Protein AF-A0A0G1KXM8-F1 (afdb_monomer_lite)

Structure (mmCIF, N/CA/C/O backbone):
data_AF-A0A0G1KXM8-F1
#
_entry.id   AF-A0A0G1KXM8-F1
#
loop_
_atom_site.group_PDB
_atom_site.id
_atom_site.type_symbol
_atom_site.label_atom_id
_atom_site.label_alt_id
_atom_site.label_comp_id
_atom_site.label_asym_id
_atom_site.label_entity_id
_atom_site.label_seq_id
_atom_site.pdbx_PDB_ins_code
_atom_site.Cartn_x
_atom_site.Cartn_y
_atom_site.Cartn_z
_atom_site.occupancy
_atom_site.B_iso_or_equiv
_atom_site.auth_seq_id
_atom_site.auth_comp_id
_atom_site.auth_asym_id
_atom_site.auth_atom_id
_atom_site.pdbx_PDB_model_num
ATOM 1 N N . MET A 1 1 ? -23.258 -1.945 21.675 1.00 54.22 1 MET A N 1
ATOM 2 C CA . MET A 1 1 ? -22.284 -1.591 22.729 1.00 54.22 1 MET A CA 1
ATOM 3 C C . MET A 1 1 ? -21.136 -0.876 22.047 1.00 54.22 1 MET A C 1
ATOM 5 O O . MET A 1 1 ? -20.570 -1.461 21.127 1.00 54.22 1 MET A O 1
ATOM 9 N N . LYS A 1 2 ? -20.803 0.362 22.432 1.00 62.56 2 LYS A N 1
ATOM 10 C CA . LYS A 1 2 ? -19.573 1.004 21.948 1.00 62.56 2 LYS A CA 1
ATOM 11 C C . LYS A 1 2 ? -18.373 0.253 22.531 1.00 62.56 2 LYS A C 1
ATOM 13 O O . LYS A 1 2 ? -17.933 0.505 23.648 1.00 62.56 2 LYS A O 1
ATOM 18 N N . ASN A 1 3 ? -17.870 -0.733 21.793 1.00 77.88 3 ASN A N 1
ATOM 19 C CA . ASN A 1 3 ? -16.736 -1.538 22.229 1.00 77.88 3 ASN A CA 1
ATOM 20 C C . ASN A 1 3 ? -15.445 -0.738 22.018 1.00 77.88 3 ASN A C 1
ATOM 22 O O . ASN A 1 3 ? -14.808 -0.839 20.971 1.00 77.88 3 ASN A O 1
ATOM 26 N N . ALA A 1 4 ? -15.041 0.043 23.024 1.00 83.06 4 ALA A N 1
ATOM 27 C CA . ALA A 1 4 ? -13.828 0.867 22.976 1.00 83.06 4 ALA A CA 1
ATOM 28 C C . ALA A 1 4 ? -12.575 0.064 22.572 1.00 83.06 4 ALA A C 1
ATOM 30 O O . ALA A 1 4 ? -11.737 0.555 21.821 1.00 83.06 4 ALA A O 1
ATOM 31 N N . ARG A 1 5 ? -12.482 -1.209 22.985 1.00 88.44 5 ARG A N 1
ATOM 32 C CA . ARG A 1 5 ? -11.411 -2.125 22.555 1.00 88.44 5 ARG A CA 1
ATOM 33 C C . ARG A 1 5 ? -11.385 -2.337 21.038 1.00 88.44 5 ARG A C 1
ATOM 35 O O . ARG A 1 5 ? -10.319 -2.251 20.441 1.00 88.44 5 ARG A O 1
ATOM 42 N N . VAL A 1 6 ? -12.544 -2.548 20.412 1.00 88.69 6 VAL A N 1
ATOM 43 C CA . VAL A 1 6 ? -12.657 -2.742 18.954 1.00 88.69 6 VAL A CA 1
ATOM 44 C C . VAL A 1 6 ? -12.269 -1.464 18.214 1.00 88.69 6 VAL A C 1
ATOM 46 O O . VAL A 1 6 ? -11.525 -1.527 17.242 1.00 88.69 6 VAL A O 1
ATOM 49 N N . TYR A 1 7 ? -12.694 -0.298 18.709 1.00 91.31 7 TYR A N 1
ATOM 50 C CA . TYR A 1 7 ? -12.282 0.997 18.160 1.00 91.31 7 TYR A CA 1
ATOM 51 C C . TYR A 1 7 ? -10.762 1.208 18.216 1.00 91.31 7 TYR A C 1
ATOM 53 O O . TYR A 1 7 ? -10.147 1.558 17.209 1.00 91.31 7 TYR A O 1
ATOM 61 N N . LEU A 1 8 ? -10.134 0.944 19.366 1.00 93.00 8 LEU A N 1
ATOM 62 C CA . LEU A 1 8 ? -8.684 1.081 19.518 1.00 93.00 8 LEU A CA 1
ATOM 63 C C . LEU A 1 8 ? -7.918 0.117 18.603 1.00 93.00 8 LEU A C 1
ATOM 65 O O . LEU A 1 8 ? -6.913 0.513 18.010 1.00 93.00 8 LEU A O 1
ATOM 69 N N . THR A 1 9 ? -8.397 -1.119 18.447 1.00 93.31 9 THR A N 1
ATOM 70 C CA . THR A 1 9 ? -7.815 -2.090 17.512 1.00 93.31 9 THR A CA 1
ATOM 71 C C . THR A 1 9 ? -7.971 -1.633 16.063 1.00 93.31 9 THR A C 1
ATOM 73 O O . THR A 1 9 ? -6.979 -1.600 15.338 1.00 93.31 9 THR A O 1
ATOM 76 N N . ALA A 1 10 ? -9.166 -1.196 15.653 1.00 93.25 10 ALA A N 1
ATOM 77 C CA . ALA A 1 10 ? -9.409 -0.669 14.310 1.00 93.25 10 ALA A CA 1
ATOM 78 C C . ALA A 1 10 ? -8.505 0.535 14.000 1.00 93.25 10 ALA A C 1
ATOM 80 O O . ALA A 1 10 ? -7.915 0.595 12.926 1.00 93.25 10 ALA A O 1
ATOM 81 N N . LYS A 1 11 ? -8.302 1.444 14.964 1.00 95.38 11 LYS A N 1
ATOM 82 C CA . LYS A 1 11 ? -7.397 2.596 14.824 1.00 95.38 11 LYS A CA 1
ATOM 83 C C . LYS A 1 11 ? -5.936 2.178 14.637 1.00 95.38 11 LYS A C 1
ATOM 85 O O . LYS A 1 11 ? -5.232 2.767 13.818 1.00 95.38 11 LYS A O 1
ATOM 90 N N . LYS A 1 12 ? -5.471 1.160 15.372 1.00 96.56 12 LYS A N 1
ATOM 91 C CA . LYS A 1 12 ? -4.114 0.606 15.212 1.00 96.56 12 LYS A CA 1
ATOM 92 C C . LYS A 1 12 ? -3.932 -0.047 13.840 1.00 96.56 12 LYS A C 1
ATOM 94 O O . LYS A 1 12 ? -2.947 0.250 13.170 1.00 96.56 12 LYS A O 1
ATOM 99 N N . ILE A 1 13 ? -4.888 -0.881 13.421 1.00 96.19 13 ILE A N 1
ATOM 100 C CA . ILE A 1 13 ? -4.871 -1.557 12.115 1.00 96.19 13 ILE A CA 1
ATOM 101 C C . ILE A 1 13 ? -4.906 -0.527 10.985 1.00 96.19 13 ILE A C 1
ATOM 103 O O . ILE A 1 13 ? -4.073 -0.587 10.090 1.00 96.19 13 ILE A O 1
ATOM 107 N N . HIS A 1 14 ? -5.798 0.462 11.055 1.00 97.44 14 HIS A N 1
ATOM 108 C CA . HIS A 1 14 ? -5.893 1.521 10.053 1.00 97.44 14 HIS A CA 1
ATOM 109 C C . HIS A 1 14 ? -4.562 2.264 9.882 1.00 97.44 14 HIS A C 1
ATOM 111 O O . HIS A 1 14 ? -4.084 2.428 8.764 1.00 97.44 14 HIS A O 1
ATOM 117 N N . ARG A 1 15 ? -3.904 2.642 10.987 1.00 97.06 15 ARG A N 1
ATOM 118 C CA . ARG A 1 15 ? -2.597 3.316 10.933 1.00 97.06 15 ARG A CA 1
ATOM 119 C C . ARG A 1 15 ? -1.506 2.441 10.307 1.00 97.06 15 ARG A C 1
ATOM 121 O O . ARG A 1 15 ? -0.667 2.958 9.577 1.00 97.06 15 ARG A O 1
ATOM 128 N N . LEU A 1 16 ? -1.517 1.134 10.576 1.00 97.50 16 LEU A N 1
ATOM 129 C CA . LEU A 1 16 ? -0.605 0.188 9.929 1.00 97.50 16 LEU A CA 1
ATOM 130 C C . LEU A 1 16 ? -0.877 0.096 8.421 1.00 97.50 16 LEU A C 1
ATOM 132 O O . LEU A 1 16 ? 0.059 0.158 7.631 1.00 97.50 16 LEU A O 1
ATOM 136 N N . LEU A 1 17 ? -2.145 0.001 8.016 1.00 97.12 17 LEU A N 1
ATOM 137 C CA . LEU A 1 17 ? -2.533 -0.060 6.606 1.00 97.12 17 LEU A CA 1
ATOM 138 C C . LEU A 1 17 ? -2.132 1.209 5.847 1.00 97.12 17 LEU A C 1
ATOM 140 O O . LEU A 1 17 ? -1.625 1.105 4.737 1.00 97.12 17 LEU A O 1
ATOM 144 N N . VAL A 1 18 ? -2.281 2.390 6.456 1.00 96.94 18 VAL A N 1
ATOM 145 C CA . VAL A 1 18 ? -1.799 3.660 5.882 1.00 96.94 18 VAL A CA 1
ATOM 146 C C . VAL A 1 18 ? -0.295 3.611 5.610 1.00 96.94 18 VAL A C 1
ATOM 148 O O . VAL A 1 18 ? 0.139 4.002 4.530 1.00 96.94 18 VAL A O 1
ATOM 151 N N . LEU A 1 19 ? 0.503 3.092 6.549 1.00 97.50 19 LEU A N 1
ATOM 152 C CA . LEU A 1 19 ? 1.948 2.946 6.353 1.00 97.50 19 LEU A CA 1
ATOM 153 C C . LEU A 1 19 ? 2.271 1.969 5.211 1.00 97.50 19 LEU A C 1
ATOM 155 O O . LEU A 1 19 ? 3.128 2.259 4.379 1.00 97.50 19 LEU A O 1
ATOM 159 N N . LEU A 1 20 ? 1.573 0.833 5.144 1.00 96.25 20 LEU A N 1
ATOM 160 C CA . LEU A 1 20 ? 1.756 -0.144 4.066 1.00 96.25 20 LEU A CA 1
ATOM 161 C C . LEU A 1 20 ? 1.393 0.440 2.695 1.00 96.25 20 LEU A C 1
ATOM 163 O O . LEU A 1 20 ? 2.125 0.229 1.732 1.00 96.25 20 LEU A O 1
ATOM 167 N N . ILE A 1 21 ? 0.304 1.207 2.615 1.00 96.56 21 ILE A N 1
ATOM 168 C CA . ILE A 1 21 ? -0.118 1.910 1.396 1.00 96.56 21 ILE A CA 1
ATOM 169 C C . ILE A 1 21 ? 0.914 2.957 0.996 1.00 96.56 21 ILE A C 1
ATOM 171 O O . ILE A 1 21 ? 1.214 3.067 -0.185 1.00 96.56 21 ILE A O 1
ATOM 175 N N . LEU A 1 22 ? 1.490 3.697 1.946 1.00 97.19 22 LEU A N 1
ATOM 176 C CA . LEU A 1 22 ? 2.540 4.670 1.648 1.00 97.19 22 LEU A CA 1
ATOM 177 C C . LEU A 1 22 ? 3.751 3.989 0.995 1.00 97.19 22 LEU A C 1
ATOM 179 O O . LEU A 1 22 ? 4.200 4.417 -0.066 1.00 97.19 22 LEU A O 1
ATOM 183 N N . ILE A 1 23 ? 4.242 2.899 1.591 1.00 96.31 23 ILE A N 1
ATOM 184 C CA . ILE A 1 23 ? 5.392 2.146 1.068 1.00 96.31 23 ILE A CA 1
ATOM 185 C C . ILE A 1 23 ? 5.067 1.550 -0.307 1.00 96.31 23 ILE A C 1
ATOM 187 O O . ILE A 1 23 ? 5.814 1.748 -1.265 1.00 96.31 23 ILE A O 1
ATOM 191 N N . ALA A 1 24 ? 3.935 0.853 -0.429 1.00 95.56 24 ALA A N 1
ATOM 192 C CA . ALA A 1 24 ? 3.515 0.253 -1.691 1.00 95.56 24 ALA A CA 1
ATOM 193 C C . ALA A 1 24 ? 3.264 1.317 -2.774 1.00 95.56 24 ALA A C 1
ATOM 195 O O . ALA A 1 24 ? 3.625 1.107 -3.927 1.00 95.56 24 ALA A O 1
ATOM 196 N N . GLY 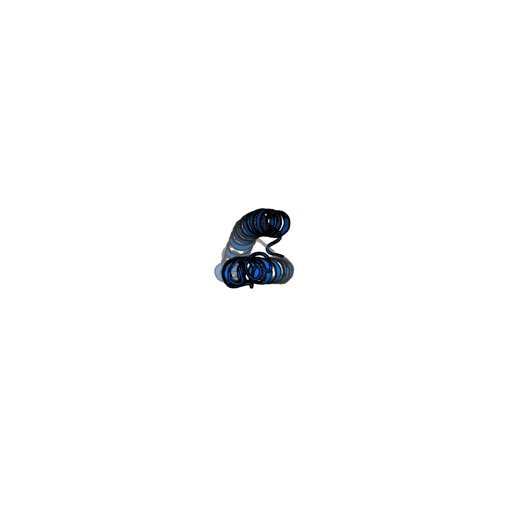A 1 25 ? 2.717 2.475 -2.401 1.00 96.12 25 GLY A N 1
ATOM 197 C CA . GLY A 1 25 ? 2.472 3.615 -3.281 1.00 96.12 25 GLY A CA 1
ATOM 198 C C . GLY A 1 25 ? 3.756 4.217 -3.848 1.00 96.12 25 GLY A C 1
ATOM 199 O O . GLY A 1 25 ? 3.810 4.515 -5.037 1.00 96.12 25 GLY A O 1
ATOM 200 N N . ILE A 1 26 ? 4.817 4.321 -3.040 1.00 97.06 26 ILE A N 1
ATOM 201 C CA . ILE A 1 26 ? 6.136 4.768 -3.515 1.00 97.06 26 ILE A CA 1
ATOM 202 C C . ILE A 1 26 ? 6.692 3.787 -4.555 1.00 97.06 26 ILE A C 1
ATOM 204 O O . ILE A 1 26 ? 7.119 4.203 -5.629 1.00 97.06 26 ILE A O 1
ATOM 208 N N . ILE A 1 27 ? 6.640 2.479 -4.288 1.00 95.75 27 ILE A N 1
ATOM 209 C CA . ILE A 1 27 ? 7.136 1.463 -5.232 1.00 95.75 27 ILE A CA 1
ATOM 210 C C . ILE A 1 27 ? 6.288 1.454 -6.521 1.00 95.75 27 ILE A C 1
ATOM 212 O O . ILE A 1 27 ? 6.821 1.355 -7.629 1.00 95.75 27 ILE A O 1
ATOM 216 N N . MET A 1 28 ? 4.969 1.615 -6.398 1.00 96.31 28 MET A N 1
ATOM 217 C CA . MET A 1 28 ? 4.043 1.761 -7.526 1.00 96.31 28 MET A CA 1
ATOM 218 C C . MET A 1 28 ? 4.352 2.994 -8.379 1.00 96.31 28 MET A C 1
ATOM 220 O O . MET A 1 28 ? 4.347 2.910 -9.606 1.00 96.31 28 MET A O 1
ATOM 224 N N . MET A 1 29 ? 4.675 4.122 -7.744 1.00 96.56 29 MET A N 1
ATOM 225 C CA . MET A 1 29 ? 5.096 5.338 -8.435 1.00 96.56 29 MET A CA 1
ATOM 226 C C . MET A 1 29 ? 6.405 5.113 -9.198 1.00 96.56 29 MET A C 1
ATOM 228 O O . MET A 1 29 ? 6.471 5.427 -10.383 1.00 96.56 29 MET A O 1
ATOM 232 N N . VAL A 1 30 ? 7.421 4.521 -8.560 1.00 95.00 30 VAL A N 1
ATOM 233 C CA . VAL A 1 30 ? 8.713 4.231 -9.207 1.00 95.00 30 VAL A CA 1
ATOM 234 C C . VAL A 1 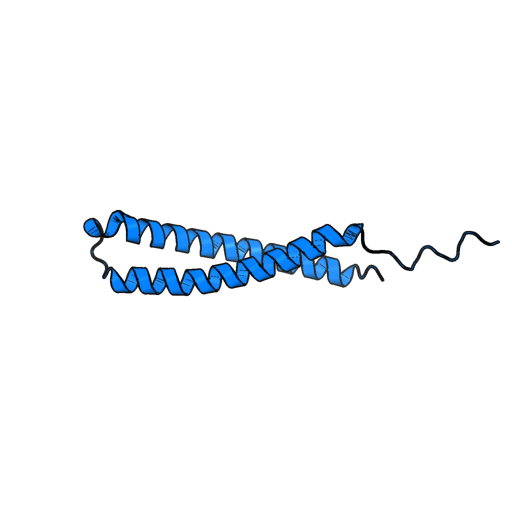30 ? 8.521 3.324 -10.419 1.00 95.00 30 VAL A C 1
ATOM 236 O O . VAL A 1 30 ? 8.973 3.652 -11.511 1.00 95.00 30 VAL A O 1
ATOM 239 N N . THR A 1 31 ? 7.802 2.213 -10.259 1.00 95.00 31 THR A N 1
ATOM 240 C CA . THR A 1 31 ? 7.541 1.280 -11.368 1.00 95.00 31 THR A CA 1
ATOM 241 C C . THR A 1 31 ? 6.706 1.917 -12.482 1.00 95.00 31 THR A C 1
ATOM 243 O O . THR A 1 31 ? 6.983 1.672 -13.653 1.00 95.00 31 THR A O 1
ATOM 246 N N . GLY A 1 32 ? 5.753 2.796 -12.153 1.00 94.62 32 GLY A N 1
ATOM 247 C CA . GLY A 1 32 ? 4.999 3.578 -13.138 1.00 94.62 32 GLY A CA 1
ATOM 248 C C . GLY A 1 32 ? 5.878 4.559 -13.922 1.00 94.62 32 GLY A C 1
ATOM 249 O O . GLY A 1 32 ? 5.776 4.637 -15.144 1.00 94.62 32 GLY A O 1
ATOM 250 N N . ILE A 1 33 ? 6.802 5.251 -13.248 1.00 94.75 33 ILE A N 1
ATOM 251 C CA . ILE A 1 33 ? 7.779 6.140 -13.897 1.00 94.75 33 ILE A CA 1
ATOM 252 C C . ILE A 1 33 ? 8.736 5.338 -14.785 1.00 94.75 33 ILE A C 1
ATOM 254 O O . ILE A 1 33 ? 8.995 5.741 -15.917 1.00 94.75 33 ILE A O 1
ATOM 258 N N . MET A 1 34 ? 9.223 4.182 -14.323 1.00 93.62 34 MET A N 1
ATOM 259 C CA . MET A 1 34 ? 10.061 3.291 -15.136 1.00 93.62 34 MET A CA 1
ATOM 260 C C . MET A 1 34 ? 9.321 2.806 -16.388 1.00 93.62 34 MET A C 1
ATOM 262 O O . MET A 1 34 ? 9.917 2.729 -17.459 1.00 93.62 34 MET A O 1
ATOM 266 N N . MET A 1 35 ? 8.015 2.534 -16.280 1.00 92.81 35 MET A N 1
ATOM 267 C CA . MET A 1 35 ? 7.171 2.223 -17.435 1.00 92.81 35 MET A CA 1
ATOM 268 C C . MET A 1 35 ? 6.928 3.421 -18.358 1.00 92.81 35 MET A C 1
ATOM 270 O O . MET A 1 35 ? 6.650 3.226 -19.533 1.00 92.81 35 MET A O 1
ATOM 274 N N . TYR A 1 36 ? 6.997 4.654 -17.869 1.00 91.25 36 TYR A N 1
ATOM 275 C CA . TYR A 1 36 ? 6.867 5.837 -18.722 1.00 91.25 36 TYR A CA 1
ATOM 276 C C . TYR A 1 36 ? 8.176 6.147 -19.465 1.00 91.25 36 TYR A C 1
ATOM 278 O O . TYR A 1 36 ? 8.175 6.497 -20.640 1.00 91.25 36 TYR A O 1
ATOM 286 N N . LEU A 1 37 ? 9.311 5.957 -18.792 1.00 92.44 37 LEU A N 1
ATOM 287 C CA . LEU A 1 37 ? 10.653 6.286 -19.275 1.00 92.44 37 LEU A CA 1
ATOM 288 C C . LEU A 1 37 ? 11.412 5.062 -19.816 1.00 92.44 37 LEU A C 1
ATOM 290 O O . LEU A 1 37 ? 12.638 5.029 -19.745 1.00 92.44 37 LEU A O 1
ATOM 294 N N . MET A 1 38 ? 10.710 4.061 -20.361 1.00 84.25 38 MET A N 1
ATOM 295 C CA . MET A 1 38 ? 11.284 2.752 -20.736 1.00 84.25 38 MET A CA 1
ATOM 296 C C . MET A 1 38 ? 12.542 2.859 -21.607 1.00 84.25 38 MET A C 1
ATOM 298 O O . MET A 1 38 ? 13.470 2.079 -21.444 1.00 84.25 38 MET A O 1
ATOM 302 N N . GLN A 1 39 ? 12.592 3.852 -22.500 1.00 82.75 39 GLN A N 1
ATOM 303 C CA . GLN A 1 39 ? 13.723 4.094 -23.403 1.00 82.75 39 GLN A CA 1
ATOM 304 C C . GLN A 1 39 ? 15.038 4.473 -22.697 1.00 82.75 39 GLN A C 1
ATOM 306 O O . GLN A 1 39 ? 16.101 4.373 -23.298 1.00 82.75 39 GLN A O 1
ATOM 311 N N . TYR A 1 40 ? 14.975 4.920 -21.439 1.00 84.19 40 TYR A N 1
ATOM 312 C CA . TYR A 1 40 ? 16.136 5.346 -20.652 1.00 84.19 40 TYR A CA 1
ATOM 313 C C . TYR A 1 40 ? 16.639 4.269 -19.683 1.00 84.19 40 TYR A C 1
ATOM 315 O O . TYR A 1 40 ? 17.647 4.476 -19.008 1.00 84.19 40 TYR A O 1
ATOM 323 N N . PHE A 1 41 ? 15.949 3.130 -19.590 1.00 81.75 41 PHE A N 1
ATOM 324 C CA . PHE A 1 41 ? 16.268 2.067 -18.645 1.00 81.75 41 PHE A CA 1
ATOM 325 C C . PHE A 1 41 ? 16.644 0.772 -19.374 1.00 81.75 41 PHE A C 1
ATOM 327 O O . PHE A 1 41 ? 15.978 0.358 -20.313 1.00 81.75 41 PHE A O 1
ATOM 334 N N . PHE A 1 42 ? 17.681 0.083 -18.890 1.00 83.00 42 PHE A N 1
ATOM 335 C CA . PHE A 1 42 ? 18.157 -1.198 -19.445 1.00 83.00 42 PHE A CA 1
ATOM 336 C C . PHE A 1 42 ? 17.357 -2.425 -18.967 1.00 83.00 42 PHE A C 1
ATOM 338 O O . PHE A 1 42 ? 17.773 -3.563 -19.173 1.00 83.00 42 PHE A O 1
ATOM 345 N N . PHE A 1 43 ? 16.240 -2.214 -18.272 1.00 83.94 43 PHE A N 1
ATOM 346 C CA . PHE A 1 43 ? 15.417 -3.294 -17.733 1.00 83.94 43 PHE A CA 1
ATOM 347 C C . PHE A 1 43 ? 14.433 -3.815 -18.780 1.00 83.94 43 PHE A C 1
ATOM 349 O O . PHE A 1 43 ? 13.911 -3.041 -19.579 1.00 83.94 43 PHE A O 1
ATOM 356 N N . ASP A 1 44 ? 14.122 -5.112 -18.719 1.00 90.12 44 ASP A N 1
ATOM 357 C CA . ASP A 1 44 ? 13.080 -5.715 -19.553 1.00 90.12 44 ASP A CA 1
ATOM 358 C C . ASP A 1 44 ? 11.713 -5.038 -19.287 1.00 90.12 44 ASP A C 1
ATOM 360 O O . ASP A 1 44 ? 11.192 -5.109 -18.162 1.00 90.12 44 ASP A O 1
ATOM 364 N N . PRO A 1 45 ? 11.097 -4.399 -20.303 1.00 89.25 45 PRO A N 1
ATOM 365 C CA . PRO A 1 45 ? 9.795 -3.751 -20.169 1.00 89.25 45 PRO A CA 1
ATOM 366 C C . PRO A 1 45 ? 8.684 -4.696 -19.697 1.00 89.25 45 PRO A C 1
ATOM 368 O O . PRO A 1 45 ? 7.772 -4.269 -18.979 1.00 89.25 45 PRO A O 1
ATOM 371 N N . PHE A 1 46 ? 8.743 -5.979 -20.071 1.00 92.19 46 PHE A N 1
ATOM 372 C CA . PHE A 1 46 ? 7.745 -6.965 -19.657 1.00 92.19 46 PHE A CA 1
ATOM 373 C C . PHE A 1 46 ? 7.849 -7.277 -18.167 1.00 92.19 46 PHE A C 1
ATOM 375 O O . PHE A 1 46 ? 6.822 -7.369 -17.488 1.00 92.19 46 PHE A O 1
ATOM 382 N N . LEU A 1 47 ? 9.071 -7.359 -17.638 1.00 92.06 47 LEU A N 1
ATOM 383 C CA . LEU A 1 47 ? 9.312 -7.578 -16.217 1.00 92.06 47 LEU A CA 1
ATOM 384 C C . LEU A 1 47 ? 8.789 -6.411 -15.370 1.00 92.06 47 LEU A C 1
ATOM 386 O O . LEU A 1 47 ? 8.064 -6.641 -14.401 1.00 92.06 47 LEU A O 1
ATOM 390 N N . ILE A 1 48 ? 9.094 -5.163 -15.750 1.00 93.31 48 ILE A N 1
ATOM 391 C CA . ILE A 1 48 ? 8.611 -3.978 -15.017 1.00 93.31 48 ILE A CA 1
ATOM 392 C C . ILE A 1 48 ? 7.079 -3.957 -15.006 1.00 93.31 48 ILE A C 1
ATOM 394 O O . ILE A 1 48 ? 6.468 -3.775 -13.950 1.00 93.31 48 ILE A O 1
ATOM 398 N N . ARG A 1 49 ? 6.447 -4.201 -16.161 1.00 93.94 49 ARG A N 1
ATOM 399 C CA . ARG A 1 49 ? 4.984 -4.245 -16.276 1.00 93.94 49 ARG A CA 1
ATOM 400 C C . ARG A 1 49 ? 4.376 -5.359 -15.422 1.00 93.94 49 ARG A C 1
ATOM 402 O O . ARG A 1 49 ? 3.356 -5.139 -14.770 1.00 93.94 49 ARG A O 1
ATOM 409 N N . TYR A 1 50 ? 4.994 -6.538 -15.391 1.00 95.19 50 TYR A N 1
ATOM 410 C CA . TYR A 1 50 ? 4.550 -7.642 -14.542 1.00 95.19 50 TYR A CA 1
ATOM 411 C C . TYR A 1 50 ? 4.597 -7.268 -13.053 1.00 95.19 50 TYR A C 1
ATOM 413 O O . TYR A 1 50 ? 3.605 -7.454 -12.343 1.00 95.19 50 TYR A O 1
ATOM 421 N N . ILE A 1 51 ? 5.712 -6.688 -12.595 1.00 94.62 51 ILE A N 1
ATOM 422 C CA . ILE A 1 51 ? 5.891 -6.250 -11.203 1.00 94.62 51 ILE A CA 1
ATOM 423 C C . ILE A 1 51 ? 4.861 -5.176 -10.840 1.00 94.62 51 ILE A C 1
ATOM 425 O O . ILE A 1 51 ? 4.163 -5.320 -9.835 1.00 94.62 51 ILE A O 1
ATOM 429 N N . HIS A 1 52 ? 4.714 -4.141 -11.673 1.00 96.25 52 HIS A N 1
ATOM 430 C CA . HIS A 1 52 ? 3.753 -3.058 -11.458 1.00 96.25 52 HIS A CA 1
ATOM 431 C C . HIS A 1 52 ? 2.316 -3.583 -11.338 1.00 96.25 52 HIS A C 1
ATOM 433 O O . HIS A 1 52 ? 1.582 -3.213 -10.422 1.00 96.25 52 HIS A O 1
ATOM 439 N N . ASN A 1 53 ? 1.914 -4.512 -12.210 1.00 96.31 53 ASN A N 1
ATOM 440 C CA . ASN A 1 53 ? 0.565 -5.078 -12.194 1.00 96.31 53 ASN A CA 1
ATOM 441 C C . ASN A 1 53 ? 0.307 -5.954 -10.960 1.00 96.31 53 ASN A C 1
ATOM 443 O O . ASN A 1 53 ? -0.760 -5.871 -10.351 1.00 96.31 53 ASN A O 1
ATOM 447 N N . LYS A 1 54 ? 1.277 -6.782 -10.552 1.00 96.12 54 LYS A N 1
ATOM 448 C CA . LYS A 1 54 ? 1.148 -7.588 -9.327 1.00 96.12 54 LYS A CA 1
ATOM 449 C C . LYS A 1 54 ? 1.070 -6.706 -8.087 1.00 96.12 54 LYS A C 1
ATOM 451 O O . LYS A 1 54 ? 0.231 -6.944 -7.217 1.00 96.12 54 LYS A O 1
ATOM 456 N N . LEU A 1 55 ? 1.896 -5.666 -8.034 1.00 95.56 55 LEU A N 1
ATOM 457 C CA . LEU A 1 55 ? 1.896 -4.721 -6.929 1.00 95.56 55 LEU A CA 1
ATOM 458 C C . LEU A 1 55 ? 0.615 -3.874 -6.896 1.00 95.56 55 LEU A C 1
ATOM 460 O O . LEU A 1 55 ? 0.103 -3.620 -5.810 1.00 95.56 55 LEU A O 1
ATOM 464 N N . SER A 1 56 ? 0.034 -3.537 -8.053 1.00 96.75 56 SER A N 1
ATOM 465 C CA . SER A 1 56 ? -1.256 -2.833 -8.156 1.00 96.75 56 SER A CA 1
ATOM 466 C C . SER A 1 56 ? -2.383 -3.593 -7.460 1.00 96.75 56 SER A C 1
ATOM 468 O O . SER A 1 56 ? -3.156 -3.005 -6.709 1.00 96.75 56 SER A O 1
ATOM 470 N N . ILE A 1 57 ? -2.469 -4.910 -7.680 1.00 96.69 57 ILE A N 1
ATOM 471 C CA .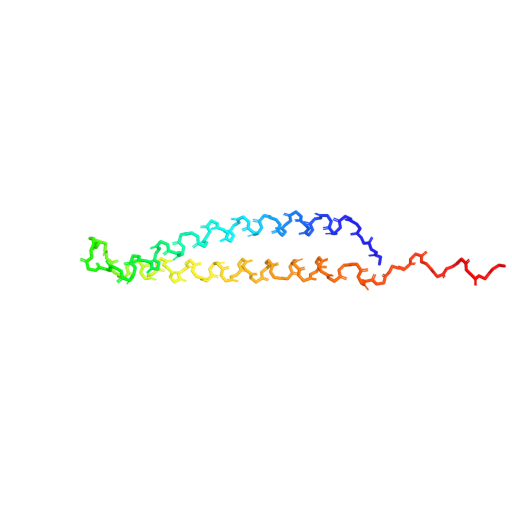 ILE A 1 57 ? -3.504 -5.765 -7.075 1.00 96.69 57 ILE A CA 1
ATOM 472 C C . ILE A 1 57 ? -3.336 -5.816 -5.552 1.00 96.69 57 ILE A C 1
ATOM 474 O O . ILE A 1 57 ? -4.315 -5.702 -4.808 1.00 96.69 57 ILE A O 1
ATOM 478 N N . LEU A 1 58 ? -2.093 -5.954 -5.081 1.00 95.25 58 LEU A N 1
ATOM 479 C CA . LEU A 1 58 ? -1.776 -5.916 -3.654 1.00 95.25 58 LEU A CA 1
ATOM 480 C C . LEU A 1 58 ? -2.155 -4.554 -3.050 1.00 95.25 58 LEU A C 1
ATOM 482 O O . LEU A 1 58 ? -2.858 -4.500 -2.043 1.00 95.25 58 LEU A O 1
ATOM 486 N N . PHE A 1 59 ? -1.736 -3.461 -3.690 1.00 96.38 59 PHE A N 1
ATOM 487 C CA . PHE A 1 59 ? -2.031 -2.094 -3.273 1.00 96.38 59 PHE A CA 1
ATOM 488 C C . PHE A 1 59 ? -3.540 -1.843 -3.180 1.00 96.38 59 PHE A C 1
ATOM 490 O O . PHE A 1 59 ? -4.015 -1.379 -2.145 1.00 96.38 59 PHE A O 1
ATOM 497 N N . ALA A 1 60 ? -4.302 -2.213 -4.213 1.00 97.00 60 ALA A N 1
ATOM 498 C CA . ALA A 1 60 ? -5.755 -2.061 -4.245 1.00 97.00 60 ALA A CA 1
ATOM 499 C C . ALA A 1 60 ? -6.440 -2.839 -3.111 1.00 97.00 60 ALA A C 1
ATOM 501 O O . ALA A 1 60 ? -7.371 -2.337 -2.481 1.00 97.00 60 ALA A O 1
ATOM 502 N N . SER A 1 61 ? -5.943 -4.039 -2.804 1.00 96.31 61 SER A N 1
ATOM 503 C CA . SER A 1 61 ? -6.469 -4.878 -1.723 1.00 96.31 61 SER A CA 1
ATOM 504 C C . SER A 1 61 ? -6.228 -4.242 -0.347 1.00 96.31 61 SER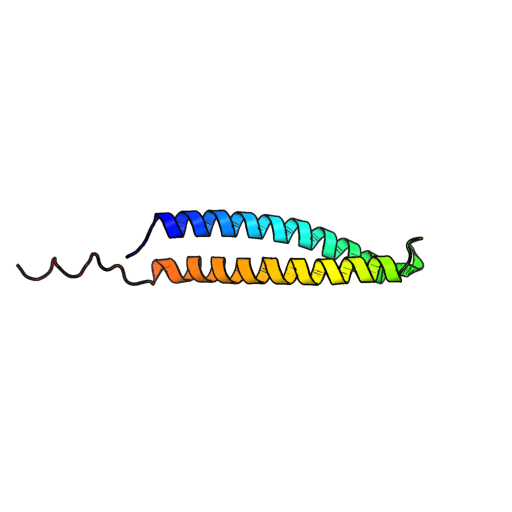 A C 1
ATOM 506 O O . SER A 1 61 ? -7.151 -4.141 0.463 1.00 96.31 61 SER A O 1
ATOM 508 N N . ILE A 1 62 ? -5.011 -3.748 -0.088 1.00 96.75 62 ILE A N 1
ATOM 509 C CA . ILE A 1 62 ? -4.668 -3.054 1.166 1.00 96.75 62 ILE A CA 1
ATOM 510 C C . ILE A 1 62 ? -5.474 -1.752 1.291 1.00 96.75 62 ILE A C 1
ATOM 512 O O . ILE A 1 62 ? -6.011 -1.465 2.364 1.00 96.75 62 ILE A O 1
ATOM 516 N N . LEU A 1 63 ? -5.615 -0.997 0.197 1.00 96.50 63 LEU A N 1
ATOM 517 C CA . LEU A 1 63 ? -6.430 0.216 0.136 1.00 96.50 63 LEU A CA 1
ATOM 518 C C . LEU A 1 63 ? -7.905 -0.069 0.443 1.00 96.50 63 LEU A C 1
ATOM 520 O O . LEU A 1 63 ? -8.513 0.660 1.222 1.00 96.50 63 LEU A O 1
ATOM 524 N N . GLY A 1 64 ? -8.466 -1.159 -0.087 1.00 97.38 64 GLY A N 1
ATOM 525 C CA . GLY A 1 64 ? -9.834 -1.581 0.215 1.00 97.38 64 GLY A CA 1
ATOM 526 C C . GLY A 1 64 ? -10.052 -1.855 1.707 1.00 97.38 64 GLY A C 1
ATOM 527 O O . GLY A 1 64 ? -11.004 -1.350 2.303 1.00 97.38 64 GLY A O 1
ATOM 528 N N . ILE A 1 65 ? -9.135 -2.581 2.354 1.00 96.56 65 ILE A N 1
ATOM 529 C CA . ILE A 1 65 ? -9.207 -2.845 3.803 1.00 96.56 65 ILE A CA 1
ATOM 530 C C . ILE A 1 65 ? -9.031 -1.543 4.605 1.00 96.56 65 ILE A C 1
ATOM 532 O O . ILE A 1 65 ? -9.720 -1.312 5.606 1.00 96.56 65 ILE A O 1
ATOM 536 N N . MET A 1 66 ? -8.134 -0.656 4.168 1.00 97.12 66 MET A N 1
ATOM 537 C CA . MET A 1 66 ? -7.941 0.658 4.785 1.00 97.12 66 MET A CA 1
ATOM 538 C C . MET A 1 66 ? -9.216 1.499 4.710 1.00 97.12 66 MET A C 1
ATOM 540 O O . MET A 1 66 ? -9.609 2.090 5.715 1.00 97.12 66 MET A O 1
ATOM 544 N N . MET A 1 67 ? -9.907 1.477 3.570 1.00 97.12 67 MET A N 1
ATOM 545 C CA . MET A 1 67 ? -11.178 2.170 3.381 1.00 97.12 67 MET A CA 1
ATOM 546 C C . MET A 1 67 ? -12.251 1.641 4.337 1.00 97.12 67 MET A C 1
ATOM 548 O O . MET A 1 67 ? -12.915 2.433 4.999 1.00 97.12 67 MET A O 1
ATOM 552 N N . LEU A 1 68 ? -12.381 0.318 4.485 1.00 96.19 68 LEU A N 1
ATOM 553 C CA . LEU A 1 68 ? -13.334 -0.287 5.426 1.00 96.19 68 LEU A CA 1
ATOM 554 C C . LEU A 1 68 ? -13.036 0.097 6.881 1.00 96.19 68 LEU A C 1
ATOM 556 O O . LEU A 1 68 ? -13.938 0.466 7.632 1.00 96.19 68 LEU A O 1
ATOM 560 N N . THR A 1 69 ? -11.765 0.042 7.286 1.00 95.81 69 THR A N 1
ATOM 561 C CA . THR A 1 69 ? -11.364 0.438 8.647 1.00 95.81 69 THR A CA 1
ATOM 562 C C . THR A 1 69 ? -11.543 1.938 8.884 1.00 95.81 69 THR A C 1
ATOM 564 O O . THR A 1 69 ? -11.988 2.328 9.9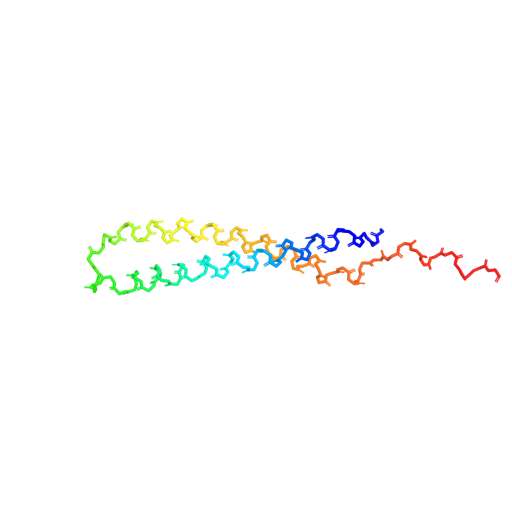62 1.00 95.81 69 THR A O 1
ATOM 567 N N . GLY A 1 70 ? -11.268 2.778 7.883 1.00 95.50 70 GLY A N 1
ATOM 568 C CA . GLY A 1 70 ? -11.509 4.219 7.931 1.00 95.50 70 GLY A CA 1
ATOM 569 C C . GLY A 1 70 ? -12.996 4.547 8.045 1.00 95.50 70 GLY A C 1
ATOM 570 O O . GLY A 1 70 ? -13.385 5.328 8.910 1.00 95.50 70 GLY A O 1
ATOM 571 N N . LEU A 1 71 ? -13.837 3.878 7.251 1.00 95.62 71 LEU A N 1
ATOM 572 C CA . LEU A 1 71 ? -15.290 4.015 7.308 1.00 95.62 71 LEU A CA 1
ATOM 573 C C . LEU A 1 71 ? -15.835 3.610 8.683 1.00 95.62 71 LEU A C 1
ATOM 575 O O . LEU A 1 71 ? -16.635 4.336 9.268 1.00 95.62 71 LEU A O 1
ATOM 579 N N . TYR A 1 72 ? -15.361 2.494 9.243 1.00 93.62 72 TYR A N 1
ATOM 580 C CA . TYR A 1 72 ? -15.737 2.081 10.595 1.00 93.62 72 TYR A CA 1
ATOM 581 C C . TYR A 1 72 ? -15.370 3.140 11.646 1.00 93.62 72 TYR A C 1
ATOM 583 O O . TYR A 1 72 ? -16.193 3.471 12.501 1.00 93.62 72 TYR A O 1
ATOM 591 N N . LEU A 1 73 ? -14.156 3.698 11.585 1.00 93.50 73 LEU A N 1
ATOM 592 C CA . LEU A 1 73 ? -13.711 4.744 12.512 1.00 93.50 73 LEU A CA 1
ATOM 593 C C . LEU A 1 73 ? -14.525 6.035 12.363 1.00 93.50 73 LEU A C 1
ATOM 595 O O . LEU A 1 73 ? -14.833 6.669 13.370 1.00 93.50 73 LEU A O 1
ATOM 599 N N . PHE A 1 74 ? -14.894 6.392 11.133 1.00 94.25 74 PHE A N 1
ATOM 600 C CA . PHE A 1 74 ? -15.733 7.549 10.830 1.00 94.25 74 PHE A CA 1
ATOM 601 C C . PHE A 1 74 ? -17.159 7.392 11.375 1.00 94.25 74 PHE A C 1
ATOM 603 O O . PHE A 1 74 ? -17.706 8.327 11.955 1.00 94.25 74 PHE A O 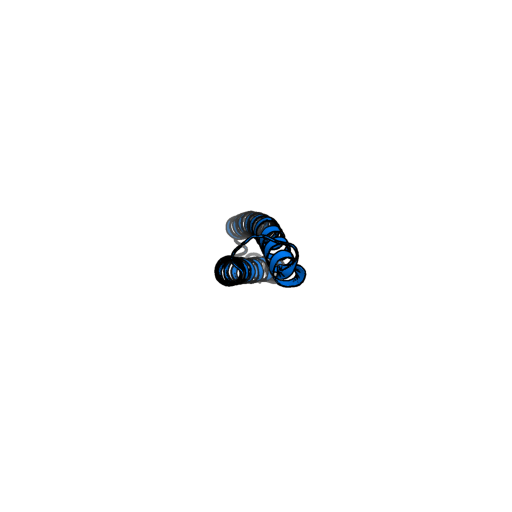1
ATOM 610 N N . LEU A 1 75 ? -17.749 6.200 11.244 1.00 92.62 75 LEU A N 1
ATOM 611 C CA . LEU A 1 75 ? -19.104 5.915 11.723 1.00 92.62 75 LEU A CA 1
ATOM 612 C C . LEU A 1 75 ? -19.178 5.702 13.243 1.00 92.62 75 LEU A C 1
ATOM 614 O O . LEU A 1 75 ? -20.226 5.942 13.838 1.00 92.62 75 LEU A O 1
ATOM 618 N N . PHE A 1 76 ? -18.085 5.282 13.891 1.00 88.62 76 PHE A N 1
ATOM 619 C CA . PHE A 1 76 ? -18.037 4.971 15.325 1.00 88.62 76 PHE A CA 1
ATOM 620 C C . PHE A 1 76 ? -18.701 6.003 16.266 1.00 88.62 76 PHE A C 1
ATOM 622 O O . PHE A 1 76 ? -19.470 5.574 17.135 1.00 88.62 76 PHE A O 1
ATOM 629 N N . PRO A 1 77 ? -18.460 7.329 16.152 1.00 85.19 77 PRO A N 1
ATOM 630 C CA . PRO A 1 77 ? -19.119 8.313 17.017 1.00 85.19 77 PRO A CA 1
ATOM 631 C C . PRO A 1 77 ? -20.650 8.304 16.891 1.00 85.19 77 PRO A C 1
ATOM 633 O O . PRO A 1 77 ? -21.330 8.478 17.906 1.00 85.19 77 PRO A O 1
ATOM 636 N N . TYR A 1 78 ? -21.174 8.025 15.695 1.00 87.88 78 TYR A N 1
ATOM 637 C CA . TYR A 1 78 ? -22.604 8.027 15.365 1.00 87.88 78 TYR A CA 1
ATOM 638 C C . TYR A 1 78 ? -23.328 6.722 15.720 1.00 87.88 78 TYR A C 1
ATOM 640 O O . TYR A 1 78 ? -24.555 6.669 15.684 1.00 87.88 78 TYR A O 1
ATOM 648 N N . LEU A 1 79 ? -22.600 5.658 16.075 1.00 85.19 79 LEU A N 1
ATOM 649 C CA . LEU A 1 79 ? -23.224 4.396 16.467 1.00 85.19 79 LEU A CA 1
ATOM 650 C C . LEU A 1 79 ? -23.949 4.546 17.817 1.00 85.19 79 LEU A C 1
ATOM 652 O O . LEU A 1 79 ? -23.375 5.110 18.754 1.00 85.19 79 LEU A O 1
ATOM 656 N N . PRO A 1 80 ? -25.174 4.009 17.964 1.00 74.88 80 PRO A N 1
ATOM 657 C CA . PRO A 1 80 ? -25.941 4.127 19.197 1.00 74.88 80 PRO A CA 1
ATOM 658 C C . PRO A 1 80 ? -25.224 3.422 20.354 1.00 74.88 80 PRO A C 1
ATOM 660 O O . PRO A 1 80 ? -24.860 2.240 20.276 1.00 74.88 80 PRO A O 1
ATOM 663 N N . ASP A 1 81 ? -25.021 4.154 21.451 1.00 71.00 81 ASP A N 1
ATOM 664 C CA . ASP A 1 81 ? -24.563 3.563 22.701 1.00 71.00 81 ASP A CA 1
ATOM 665 C C . ASP A 1 81 ? -25.771 3.078 23.503 1.00 71.00 81 ASP A C 1
ATOM 667 O O . ASP A 1 81 ? -26.654 3.855 23.848 1.00 71.00 81 ASP A O 1
ATOM 671 N N . LYS A 1 82 ? -25.815 1.785 23.827 1.00 64.69 82 LYS A N 1
ATOM 672 C CA . LYS A 1 82 ? -26.927 1.186 24.585 1.00 64.69 82 LYS A CA 1
ATOM 673 C C . LYS A 1 82 ? -26.849 1.479 26.098 1.00 64.69 82 LYS A C 1
ATOM 675 O O . LYS A 1 82 ? -27.496 0.793 26.874 1.00 64.69 82 LYS A O 1
ATOM 680 N N . ARG A 1 83 ? -26.024 2.441 26.536 1.00 61.03 83 ARG A N 1
ATOM 681 C CA . ARG A 1 83 ? -25.844 2.801 27.958 1.00 61.03 83 ARG A CA 1
ATOM 682 C C . ARG A 1 83 ? -26.759 3.926 28.458 1.00 61.03 83 ARG A C 1
ATOM 684 O O . ARG A 1 83 ? -26.730 4.201 29.649 1.00 61.03 83 ARG A O 1
ATOM 691 N N . GLY A 1 84 ? -27.547 4.563 27.591 1.00 54.78 84 GLY A N 1
ATOM 692 C CA . GLY A 1 84 ? -28.262 5.806 27.914 1.00 54.78 84 GLY A CA 1
ATOM 693 C C . GLY A 1 84 ? -29.789 5.742 27.990 1.00 54.78 84 GLY A C 1
ATOM 694 O O . GLY A 1 84 ? -30.400 6.796 27.896 1.00 54.78 84 GLY A O 1
ATOM 695 N N . ASP A 1 85 ? -30.411 4.569 28.135 1.00 55.12 85 ASP A N 1
ATOM 696 C CA . ASP A 1 85 ? -31.884 4.448 28.174 1.00 55.12 85 ASP A CA 1
ATOM 697 C C . ASP A 1 85 ? -32.386 3.771 29.458 1.00 55.12 85 ASP A C 1
ATOM 699 O O . ASP A 1 85 ? -33.119 2.796 29.406 1.00 55.12 85 ASP A O 1
ATOM 703 N N . ASN A 1 86 ? -31.911 4.224 30.625 1.00 54.28 86 ASN A N 1
ATOM 704 C CA . ASN A 1 86 ? -32.441 3.791 31.932 1.00 54.28 86 ASN A CA 1
ATOM 705 C C . ASN A 1 86 ? -32.406 4.889 33.020 1.00 54.28 86 ASN A C 1
ATOM 707 O O . ASN A 1 86 ? -32.642 4.595 34.187 1.00 54.28 86 ASN A O 1
ATOM 711 N N . THR A 1 87 ? -32.113 6.152 32.687 1.00 53.69 87 THR A N 1
ATOM 712 C CA . THR A 1 87 ? -31.911 7.229 33.686 1.00 53.69 87 THR A CA 1
ATOM 713 C C . THR A 1 87 ? -32.899 8.394 33.606 1.00 53.69 87 THR A C 1
ATOM 715 O O . THR A 1 87 ? -32.704 9.390 34.292 1.00 53.69 87 THR A O 1
ATOM 718 N N . ILE A 1 88 ? -33.989 8.284 32.837 1.00 54.44 88 ILE A N 1
ATOM 719 C CA . ILE A 1 88 ? -35.060 9.302 32.814 1.00 54.44 88 ILE A CA 1
ATOM 720 C C . ILE A 1 88 ? -36.432 8.654 33.045 1.00 54.44 88 ILE A C 1
ATOM 722 O O . ILE A 1 88 ? -37.342 8.835 32.248 1.00 54.44 88 ILE A O 1
ATOM 726 N N . LYS A 1 89 ? -36.571 7.848 34.105 1.00 44.25 89 LYS A N 1
ATOM 727 C CA . LYS A 1 89 ? -37.862 7.473 34.723 1.00 44.25 89 LYS A CA 1
ATOM 728 C C . LYS A 1 89 ? -37.638 7.083 36.192 1.00 44.25 89 LYS A C 1
ATOM 730 O O . LYS A 1 89 ? -37.717 5.906 36.532 1.00 44.25 89 LYS A O 1
ATOM 735 N N . GLN A 1 90 ? -37.310 8.055 37.039 1.00 41.19 90 GLN A N 1
ATOM 736 C CA . GLN A 1 90 ? -37.533 7.987 38.488 1.00 41.19 90 GLN A CA 1
ATOM 737 C C . GLN A 1 90 ? -38.109 9.319 38.944 1.00 41.19 90 GLN A C 1
ATOM 739 O O . GLN A 1 90 ? -37.610 10.350 38.439 1.00 41.19 90 GLN A O 1
#

pLDDT: mean 88.09, std 13.76, range [41.19, 97.5]

Sequence (90 aa):
MKNARVYLTAKKIHRLLVLLILIAGIIMMVTGIMMYLMQYFFFDPFLIRYIHNKLSILFASILGIMMLTGLYLFLFPYLPDKRGDNTIKQ

Organism: NCBI:txid1618437

Foldseek 3Di:
DLPVVVLVVLVVLLVVLVVVLVVLVVVLVVLVVCLVPVVVDPDDNVVSVVVNVVSVVVSVVSVVSSVVSVVCNVCSVVDDDPPPPPPPDD

Radius of gyration: 21.4 Å; chains: 1; bounding box: 56×17×62 Å

Secondary structure (DSSP, 8-state):
---HHHHHHHHHHHHHHHHHHHHHHHHHHHHHHHHHSGGG--S-HHHHHHHHHHHHHHHHHHHHHHHHHHHHHHHGGGSPPTTSSSSS--